Protein AF-A0A4R0R7R1-F1 (afdb_monomer)

Mean predicted aligned error: 15.85 Å

Sequence (163 aa):
MVVEDAVVLGTLFSHLSTREQVGSFLSAYQELREARTKAVLSEDIKNGELVALPHGPARDERNANMAPISRDDEWDEGVLKQELDAFAEVFCYEAADAAEEWWVDWGRFSQNSSRGNGNGNGYGEDAGESQSGGGSGGFFASSQPTFSFGAVTSVTGQQSDED

pLDDT: mean 70.08, std 25.87, range [27.22, 98.38]

Nearest PDB structures (foldseek):
  2yxj-assembly2_B  TM=2.172E-01  e=3.298E+00  Homo sapiens

Foldseek 3Di:
DVVLLCLLLVLLCVPDDDPVCPVVSVVLSCVLVVVLVVLLVVVVVVVVCLVPPDDDDSVVVSCVVVVDPPPPDDPPPVVVCVVVVSVCSNPVDDSNVSNVVCCVVPVVVVVVVVVVVPDDDDDDDDDDDDDDDDDDDDDDDDPDDDDDPPPPPDDPPPPPDDD

Solvent-accessible surface area (backbone atoms only — not comparable to full-atom values): 10607 Å² total; per-residue (Å²): 109,72,69,47,53,53,37,29,52,51,52,46,57,71,70,62,83,56,79,80,51,52,63,58,50,54,52,49,48,48,56,60,48,51,57,52,50,51,55,51,50,53,52,52,50,53,51,49,53,65,75,62,51,61,92,50,70,72,36,52,51,53,45,58,74,65,49,67,85,47,99,81,61,78,76,54,64,69,63,51,49,60,54,48,56,62,48,40,67,71,74,63,65,54,42,52,58,58,31,49,52,49,33,72,77,51,51,59,56,66,60,46,66,72,60,71,78,74,81,77,84,84,78,82,91,83,83,88,82,93,80,85,86,79,89,76,79,81,81,76,82,79,84,73,83,85,79,75,86,67,74,84,72,74,82,79,74,81,78,80,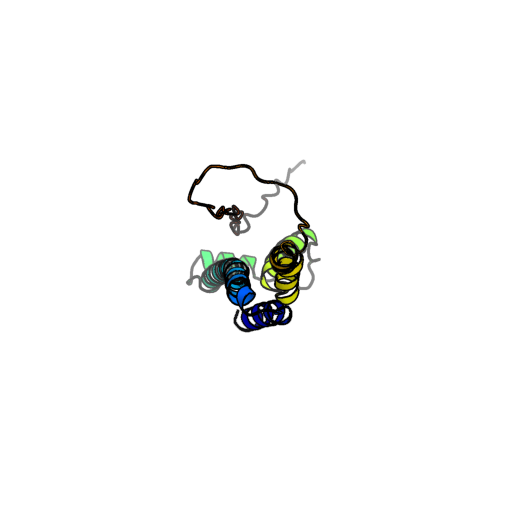86,78,135

Secondary structure (DSSP, 8-state):
-HHHHHHHHHHHHHT--STTHHHHHHHHHHHHHHHHHHHHHHHHHHHHHHHTPPSSHHHHHHHHHHS---TTS---HHHHHHHHHHHHHHHS--HHHHHHHHIIIIITHHHHHHHTTS---------------------------------------------

Organism: NCBI:txid92696

Structure (mmCIF, N/CA/C/O backbone):
data_AF-A0A4R0R7R1-F1
#
_entry.id   AF-A0A4R0R7R1-F1
#
loop_
_atom_site.group_PDB
_atom_site.id
_atom_site.type_symbol
_atom_site.label_atom_id
_atom_site.label_alt_id
_atom_site.label_comp_id
_atom_site.label_asym_id
_atom_site.label_entity_id
_atom_site.label_seq_id
_atom_site.pdbx_PDB_ins_code
_atom_site.Cartn_x
_atom_site.Cartn_y
_atom_site.Cartn_z
_atom_site.occupancy
_atom_site.B_iso_or_equiv
_atom_site.auth_seq_id
_atom_site.auth_comp_id
_atom_site.auth_asym_id
_atom_site.auth_atom_id
_atom_site.pdbx_PDB_model_num
ATOM 1 N N . MET A 1 1 ? 1.234 -7.213 -1.252 1.00 87.25 1 MET A N 1
ATOM 2 C CA . MET A 1 1 ? -0.233 -7.191 -1.045 1.00 87.25 1 MET A CA 1
ATOM 3 C C . MET A 1 1 ? -0.673 -7.897 0.234 1.00 87.25 1 MET A C 1
ATOM 5 O O . MET A 1 1 ? -0.999 -7.189 1.167 1.00 87.25 1 MET A O 1
ATOM 9 N N . VAL A 1 2 ? -0.585 -9.228 0.365 1.00 93.69 2 VAL A N 1
ATOM 10 C CA . VAL A 1 2 ? -1.184 -9.959 1.515 1.00 93.69 2 VAL A CA 1
ATOM 11 C C . VAL A 1 2 ? -0.723 -9.489 2.907 1.00 93.69 2 VAL A C 1
ATOM 13 O O . VAL A 1 2 ? -1.527 -9.434 3.832 1.00 93.69 2 VAL A O 1
ATOM 16 N N . VAL A 1 3 ? 0.558 -9.141 3.079 1.00 96.25 3 VAL A N 1
ATOM 17 C CA . VAL A 1 3 ? 1.063 -8.640 4.374 1.00 96.25 3 VAL A CA 1
ATOM 18 C C . VAL A 1 3 ? 0.437 -7.290 4.725 1.00 96.25 3 VAL A C 1
ATOM 20 O O . VAL A 1 3 ? -0.024 -7.108 5.844 1.00 96.25 3 VAL A O 1
ATOM 23 N N . GLU A 1 4 ? 0.366 -6.372 3.762 1.00 96.81 4 GLU A N 1
ATOM 24 C CA . GLU A 1 4 ? -0.309 -5.084 3.945 1.00 96.81 4 GLU A CA 1
ATOM 25 C C . GLU A 1 4 ? -1.801 -5.286 4.258 1.00 96.81 4 GLU A C 1
ATOM 27 O O . GLU A 1 4 ? -2.327 -4.634 5.151 1.00 96.81 4 GLU A O 1
ATOM 32 N N . ASP A 1 5 ? -2.472 -6.226 3.581 1.00 97.62 5 ASP A N 1
ATOM 33 C CA . ASP A 1 5 ? -3.884 -6.549 3.831 1.00 97.62 5 ASP A CA 1
ATOM 34 C C . ASP A 1 5 ? -4.104 -7.004 5.284 1.00 97.62 5 ASP A C 1
ATOM 36 O O . ASP A 1 5 ? -5.029 -6.548 5.961 1.00 97.62 5 ASP A O 1
ATOM 40 N N . ALA A 1 6 ? -3.221 -7.879 5.779 1.00 98.06 6 ALA A N 1
ATOM 41 C CA . ALA A 1 6 ? -3.251 -8.359 7.155 1.00 98.06 6 ALA A CA 1
ATOM 42 C C . ALA A 1 6 ? -3.004 -7.228 8.164 1.00 98.06 6 ALA A C 1
ATOM 44 O O . ALA A 1 6 ? -3.674 -7.189 9.197 1.00 98.06 6 ALA A O 1
ATOM 45 N N . VAL A 1 7 ? -2.084 -6.306 7.864 1.00 98.38 7 VAL A N 1
ATOM 46 C CA . VAL A 1 7 ? -1.810 -5.135 8.709 1.00 98.38 7 VAL A CA 1
ATOM 47 C C . VAL A 1 7 ? -3.016 -4.201 8.749 1.00 98.38 7 VAL A C 1
ATOM 49 O O . VAL A 1 7 ? -3.469 -3.883 9.842 1.00 98.38 7 VAL A O 1
ATOM 52 N N . VAL A 1 8 ? -3.604 -3.833 7.605 1.00 98.19 8 VAL A N 1
ATOM 53 C CA . VAL A 1 8 ? -4.780 -2.941 7.572 1.00 98.19 8 VAL A CA 1
ATOM 54 C C . VAL A 1 8 ? -5.941 -3.537 8.366 1.00 98.19 8 VAL A C 1
ATOM 56 O O . VAL A 1 8 ? -6.521 -2.861 9.215 1.00 98.19 8 VAL A O 1
ATOM 59 N N . LEU A 1 9 ? -6.266 -4.817 8.152 1.00 98.06 9 LEU A N 1
ATOM 60 C CA . LEU A 1 9 ? -7.318 -5.480 8.927 1.00 98.06 9 LEU A CA 1
ATOM 61 C C . LEU A 1 9 ? -6.965 -5.560 10.413 1.00 98.06 9 LEU A C 1
ATOM 63 O O . LEU A 1 9 ? -7.818 -5.279 11.251 1.00 98.06 9 LEU A O 1
ATOM 67 N N . GLY A 1 10 ? -5.727 -5.924 10.750 1.00 98.25 10 GLY A N 1
ATOM 68 C CA . GLY A 1 10 ? -5.264 -6.004 12.133 1.00 98.25 10 GLY A CA 1
ATOM 69 C C . GLY A 1 10 ? -5.393 -4.669 12.863 1.00 98.25 10 GLY A C 1
ATOM 70 O O . GLY A 1 10 ? -5.958 -4.626 13.956 1.00 98.25 10 GLY A O 1
ATOM 71 N N . THR A 1 11 ? -4.945 -3.582 12.235 1.00 98.31 11 THR A N 1
ATOM 72 C CA . THR A 1 11 ? -5.017 -2.225 12.784 1.00 98.31 11 THR A CA 1
ATOM 73 C C . THR A 1 11 ? -6.463 -1.770 12.951 1.00 98.31 11 THR A C 1
ATOM 75 O O . THR A 1 11 ? -6.848 -1.405 14.060 1.00 98.31 11 THR A O 1
ATOM 78 N N . LEU A 1 12 ? -7.307 -1.884 11.917 1.00 97.38 12 LEU A N 1
ATOM 79 C CA . LEU A 1 12 ? -8.722 -1.501 12.012 1.00 97.38 12 LEU A CA 1
ATOM 80 C C . LEU A 1 12 ? -9.448 -2.286 13.113 1.00 97.38 12 LEU A C 1
ATOM 82 O O . LEU A 1 12 ? -10.110 -1.702 13.970 1.00 97.38 12 LEU A O 1
ATOM 86 N N . PHE A 1 13 ? -9.296 -3.614 13.140 1.00 97.19 13 PHE A N 1
ATOM 87 C CA . PHE A 1 13 ? -9.981 -4.458 14.121 1.00 97.19 13 PHE A CA 1
ATOM 88 C C . PHE A 1 13 ? -9.394 -4.355 15.534 1.00 97.19 1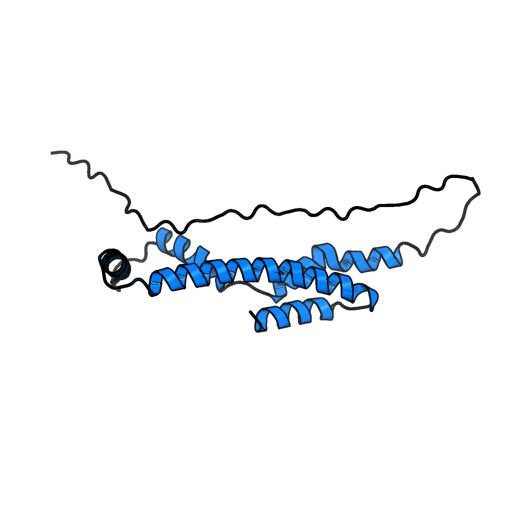3 PHE A C 1
ATOM 90 O O . PHE A 1 13 ? -10.084 -4.725 16.484 1.00 97.19 13 PHE A O 1
ATOM 97 N N . SER A 1 14 ? -8.189 -3.805 15.715 1.00 97.31 14 SER A N 1
ATOM 98 C CA . SER A 1 14 ? -7.663 -3.492 17.052 1.00 97.31 14 SER A CA 1
ATOM 99 C C . SER A 1 14 ? -8.498 -2.426 17.777 1.00 97.31 14 SER A C 1
ATOM 101 O O . SER A 1 14 ? -8.569 -2.424 19.005 1.00 97.31 14 SER A O 1
ATOM 103 N N . HIS A 1 15 ? -9.210 -1.586 17.016 1.00 95.06 15 HIS A N 1
ATOM 104 C CA . HIS A 1 15 ? -10.122 -0.557 17.523 1.00 95.06 15 HIS A CA 1
ATOM 105 C C . HIS A 1 15 ? -11.572 -1.043 17.679 1.00 95.06 15 HIS A C 1
ATOM 107 O O . HIS A 1 15 ? -12.455 -0.280 18.094 1.00 95.06 15 HIS A O 1
ATOM 113 N N . LEU A 1 16 ? -11.850 -2.313 17.356 1.00 94.50 16 LEU A N 1
ATOM 114 C CA . LEU A 1 16 ? -13.194 -2.879 17.416 1.00 94.50 16 LEU A CA 1
ATOM 115 C C . LEU A 1 16 ? -13.695 -2.922 18.863 1.00 94.50 16 LEU A C 1
ATOM 117 O O . LEU A 1 16 ? -13.174 -3.651 19.702 1.00 94.50 16 LEU A O 1
ATOM 121 N N . SER A 1 17 ? -14.752 -2.166 19.140 1.00 92.25 17 SER A N 1
ATOM 122 C CA . SER A 1 17 ? -15.390 -2.114 20.460 1.00 92.25 17 SER A CA 1
ATOM 123 C C . SER A 1 17 ? -16.763 -2.783 20.462 1.00 92.25 17 SER A C 1
ATOM 125 O O . SER A 1 17 ? -17.177 -3.336 21.480 1.00 92.25 17 SER A O 1
ATOM 127 N N . THR A 1 18 ? -17.477 -2.754 19.332 1.00 92.00 18 THR A N 1
ATOM 128 C CA . THR A 1 18 ? -18.793 -3.388 19.182 1.00 92.00 18 THR A CA 1
ATOM 129 C C . THR A 1 18 ? -18.923 -4.091 17.832 1.00 92.00 18 THR A C 1
ATOM 131 O O . THR A 1 18 ? -18.174 -3.824 16.892 1.00 92.00 18 THR A O 1
ATOM 134 N N . ARG A 1 19 ? -19.873 -5.026 17.711 1.00 93.69 19 ARG A N 1
ATOM 135 C CA . ARG A 1 19 ? -20.005 -5.849 16.498 1.00 93.69 19 ARG A CA 1
ATOM 136 C C . ARG A 1 19 ? -20.601 -5.084 15.315 1.00 93.69 19 ARG A C 1
ATOM 138 O O . ARG A 1 19 ? -20.376 -5.462 14.170 1.00 93.69 19 ARG A O 1
ATOM 145 N N . GLU A 1 20 ? -21.307 -3.994 15.577 1.00 90.88 20 GLU A N 1
ATOM 146 C CA . GLU A 1 20 ? -21.917 -3.125 14.568 1.00 90.88 20 GLU A CA 1
ATOM 147 C C . GLU A 1 20 ? -20.852 -2.411 13.718 1.00 90.88 20 GLU A C 1
ATOM 149 O O . GLU A 1 20 ? -21.090 -2.108 12.551 1.00 90.88 20 GLU A O 1
ATOM 154 N N . GLN A 1 21 ? -19.648 -2.210 14.264 1.00 91.50 21 GLN A N 1
ATOM 155 C CA . GLN A 1 21 ? -18.540 -1.536 13.578 1.00 91.50 21 GLN A CA 1
ATOM 156 C C . GLN A 1 21 ? -17.882 -2.392 12.486 1.00 91.50 21 GLN A C 1
ATOM 158 O O . GLN A 1 21 ? -17.235 -1.848 11.593 1.00 91.50 21 GLN A O 1
ATOM 163 N N . VAL A 1 22 ? -18.075 -3.718 12.511 1.00 95.06 22 VAL A N 1
ATOM 164 C CA . VAL A 1 22 ? -17.444 -4.652 11.560 1.00 95.06 22 VAL A CA 1
ATOM 165 C C . VAL A 1 22 ? -17.747 -4.263 10.113 1.00 95.06 22 VAL A C 1
ATOM 167 O O . VAL A 1 22 ? -16.848 -4.279 9.278 1.00 95.06 22 VAL A O 1
ATOM 170 N N . GLY A 1 23 ? -18.988 -3.866 9.816 1.00 95.31 23 GLY A N 1
ATOM 171 C CA . GLY A 1 23 ? -19.365 -3.431 8.470 1.00 95.31 23 GLY A CA 1
ATOM 172 C C . GLY A 1 23 ? -18.573 -2.205 8.014 1.00 95.31 23 GLY A C 1
ATOM 173 O O . GLY A 1 23 ? -18.050 -2.193 6.904 1.00 95.31 23 GLY A O 1
ATOM 174 N N . SER A 1 24 ? -18.416 -1.212 8.895 1.00 93.50 24 SER A N 1
ATOM 175 C CA . SER A 1 24 ? -17.649 0.001 8.595 1.00 93.50 24 SER A CA 1
ATOM 176 C C . SER A 1 24 ? -16.173 -0.301 8.337 1.00 93.50 24 SER A C 1
ATOM 178 O O . SER A 1 24 ? -15.596 0.269 7.417 1.00 93.50 24 SER A O 1
ATOM 180 N N . PHE A 1 25 ? -15.564 -1.197 9.117 1.00 96.31 25 PHE A N 1
ATOM 181 C CA . PHE A 1 25 ? -14.155 -1.566 8.945 1.00 96.31 25 PHE A CA 1
ATOM 182 C C . PHE A 1 25 ? -13.905 -2.373 7.674 1.00 96.31 25 PHE A C 1
ATOM 184 O O . PHE A 1 25 ? -12.874 -2.194 7.035 1.00 96.31 25 PHE A O 1
ATOM 191 N N . LEU A 1 26 ? -14.845 -3.227 7.262 1.00 97.31 26 LEU A N 1
ATOM 192 C CA . LEU A 1 26 ? -14.724 -3.933 5.984 1.00 97.31 26 LEU A CA 1
ATOM 193 C C . LEU A 1 26 ? -14.841 -2.976 4.790 1.00 97.31 26 LEU A C 1
ATOM 195 O O . LEU A 1 26 ? -14.109 -3.139 3.816 1.00 97.31 26 LEU A O 1
ATOM 199 N N . SER A 1 27 ? -15.701 -1.957 4.877 1.00 96.19 27 SER A N 1
ATOM 200 C CA . SER A 1 27 ? -15.766 -0.899 3.861 1.00 96.19 27 SER A CA 1
ATOM 201 C C . SER A 1 27 ? -14.475 -0.079 3.806 1.00 96.19 27 SER A C 1
ATOM 203 O O . SER A 1 27 ? -13.948 0.138 2.720 1.00 96.19 27 SER A O 1
ATOM 205 N N . ALA A 1 28 ? -13.929 0.305 4.965 1.00 95.75 28 ALA A N 1
ATOM 206 C CA . ALA A 1 28 ? -12.649 1.010 5.066 1.00 95.75 28 ALA A CA 1
ATOM 207 C C . ALA A 1 28 ? -11.495 0.205 4.458 1.00 95.75 28 ALA A C 1
ATOM 209 O O . ALA A 1 28 ? -10.701 0.722 3.677 1.00 95.75 28 ALA A O 1
ATOM 210 N N . TYR A 1 29 ? -11.433 -1.092 4.775 1.00 97.56 29 TYR A N 1
ATOM 211 C CA . TYR A 1 29 ? -10.468 -2.005 4.177 1.00 97.56 29 TYR A CA 1
ATOM 212 C C . TYR A 1 29 ? -10.585 -2.011 2.651 1.00 97.56 29 TYR A C 1
ATOM 214 O O . TYR A 1 29 ? -9.575 -1.867 1.967 1.00 97.56 29 TYR A O 1
ATOM 222 N N . GLN A 1 30 ? -11.800 -2.144 2.112 1.00 97.44 30 GLN A N 1
ATOM 223 C CA . GLN A 1 30 ? -12.001 -2.140 0.665 1.00 97.44 30 GLN A CA 1
ATOM 224 C C . GLN A 1 30 ? -11.505 -0.833 0.038 1.00 97.44 30 GLN A C 1
ATOM 226 O O . GLN A 1 30 ? -10.776 -0.884 -0.947 1.00 97.44 30 GLN A O 1
ATOM 231 N N . GLU A 1 31 ? -11.844 0.316 0.620 1.00 95.19 31 GLU A N 1
ATOM 232 C CA . GLU A 1 31 ? -11.422 1.633 0.132 1.00 95.19 31 GLU A CA 1
ATOM 233 C C . GLU A 1 31 ? -9.891 1.771 0.092 1.00 95.19 31 GLU A C 1
ATOM 235 O O . GLU A 1 31 ? -9.316 2.042 -0.967 1.00 95.19 31 GLU A O 1
ATOM 240 N N . LEU A 1 32 ? -9.225 1.501 1.219 1.00 95.69 32 LEU A N 1
ATOM 241 C CA . LEU A 1 32 ? -7.770 1.617 1.349 1.00 95.69 32 LEU A CA 1
ATOM 242 C C . LEU A 1 32 ? -7.038 0.636 0.424 1.00 95.69 32 LEU A C 1
ATOM 244 O O . LEU A 1 32 ? -6.061 0.988 -0.244 1.00 95.69 32 LEU A O 1
ATOM 248 N N . ARG A 1 33 ? -7.496 -0.619 0.378 1.00 95.38 33 ARG A N 1
ATOM 249 C CA . ARG A 1 33 ? -6.787 -1.689 -0.332 1.00 95.38 33 ARG A CA 1
ATOM 250 C C . ARG A 1 33 ? -7.071 -1.708 -1.820 1.00 95.38 33 ARG A C 1
ATOM 252 O O . ARG A 1 33 ? -6.162 -2.028 -2.585 1.00 95.38 33 ARG A O 1
ATOM 259 N N . GLU A 1 34 ? -8.274 -1.351 -2.262 1.00 95.31 34 GLU A N 1
ATOM 260 C CA . GLU A 1 34 ? -8.588 -1.286 -3.690 1.00 95.31 34 GLU A CA 1
ATOM 261 C C . GLU A 1 34 ? -7.745 -0.217 -4.388 1.00 95.31 34 GLU A C 1
ATOM 263 O O . GLU A 1 34 ? -7.124 -0.508 -5.414 1.00 95.31 34 GLU A O 1
ATOM 268 N N . ALA A 1 35 ? -7.670 0.987 -3.811 1.00 91.31 35 ALA A N 1
ATOM 269 C CA . ALA A 1 35 ? -6.858 2.073 -4.351 1.00 91.31 35 ALA A CA 1
ATOM 270 C C . ALA A 1 35 ? -5.377 1.668 -4.435 1.00 91.31 35 ALA A C 1
ATOM 272 O O . ALA A 1 35 ? -4.769 1.725 -5.507 1.00 91.31 35 ALA A O 1
ATOM 273 N N . ARG A 1 36 ? -4.827 1.149 -3.330 1.00 93.56 36 ARG A N 1
ATOM 274 C CA . ARG A 1 36 ? -3.430 0.712 -3.248 1.00 93.56 36 ARG A CA 1
ATOM 275 C C . ARG A 1 36 ? -3.104 -0.431 -4.213 1.00 93.56 36 ARG A C 1
ATOM 277 O O . ARG A 1 36 ? -2.088 -0.383 -4.900 1.00 93.56 36 ARG A O 1
ATOM 284 N N . THR A 1 37 ? -3.967 -1.441 -4.315 1.00 94.38 37 THR A N 1
ATOM 285 C CA . THR A 1 37 ? -3.745 -2.585 -5.218 1.00 94.38 37 THR A CA 1
ATOM 286 C C . THR A 1 37 ? -3.748 -2.160 -6.680 1.00 94.38 37 THR A C 1
ATOM 288 O O . THR A 1 37 ? -2.928 -2.647 -7.455 1.00 94.38 37 THR A O 1
ATOM 291 N N . LYS A 1 38 ? -4.643 -1.242 -7.067 1.00 92.75 38 LYS A N 1
ATOM 292 C CA . LYS A 1 38 ? -4.686 -0.714 -8.437 1.00 92.75 38 LYS A CA 1
ATOM 293 C C . LYS A 1 38 ? -3.409 0.042 -8.796 1.00 92.75 38 LYS A C 1
ATOM 295 O O . LYS A 1 38 ? -2.899 -0.163 -9.895 1.00 92.75 38 LYS A O 1
ATOM 300 N N . ALA A 1 39 ? -2.894 0.864 -7.879 1.00 89.50 39 ALA A N 1
ATOM 301 C CA . ALA A 1 39 ? -1.644 1.591 -8.082 1.00 89.50 39 ALA A CA 1
ATOM 302 C C . ALA A 1 39 ? -0.464 0.626 -8.297 1.00 89.50 39 ALA A C 1
ATOM 304 O O . ALA A 1 39 ? 0.200 0.698 -9.327 1.00 89.50 39 ALA A O 1
ATOM 305 N N . VAL A 1 40 ? -0.276 -0.353 -7.400 1.00 91.62 40 VAL A N 1
ATOM 306 C CA . VAL A 1 40 ? 0.806 -1.354 -7.527 1.00 91.62 40 VAL A CA 1
ATOM 307 C C . VAL A 1 40 ? 0.685 -2.153 -8.819 1.00 91.62 40 VAL A C 1
ATOM 309 O O . VAL A 1 40 ? 1.667 -2.315 -9.531 1.00 91.62 40 VAL A O 1
ATOM 312 N N . LEU A 1 41 ? -0.519 -2.629 -9.149 1.00 92.44 41 LEU A N 1
ATOM 313 C CA . LEU A 1 41 ? -0.733 -3.440 -10.346 1.00 92.44 41 LEU A CA 1
ATOM 314 C C . LEU A 1 41 ? -0.398 -2.672 -11.631 1.00 92.44 41 LEU A C 1
ATOM 316 O O . LEU A 1 41 ? 0.182 -3.245 -12.550 1.00 92.44 41 LEU A O 1
ATOM 320 N N . SER A 1 42 ? -0.773 -1.392 -11.702 1.00 90.94 42 SER A N 1
ATOM 321 C CA . SER A 1 42 ? -0.428 -0.524 -12.832 1.00 90.94 42 SER A CA 1
ATOM 322 C C . SER A 1 42 ? 1.086 -0.458 -13.029 1.00 90.94 42 SER A C 1
ATOM 324 O O . SER A 1 42 ? 1.568 -0.672 -14.142 1.00 90.94 42 SER A O 1
ATOM 326 N N . GLU A 1 43 ? 1.835 -0.206 -11.957 1.00 87.56 43 GLU A N 1
ATOM 327 C CA . GLU A 1 43 ? 3.292 -0.080 -12.035 1.00 87.56 43 GLU A CA 1
ATOM 328 C C . GLU A 1 43 ? 3.983 -1.421 -12.309 1.00 87.56 43 GLU A C 1
ATOM 330 O O . GLU A 1 43 ? 4.893 -1.481 -13.137 1.00 87.56 43 GLU A O 1
ATOM 335 N N . ASP A 1 44 ? 3.498 -2.518 -11.723 1.00 91.00 44 ASP A N 1
ATOM 336 C CA . ASP A 1 44 ? 4.007 -3.867 -11.994 1.00 91.00 44 ASP A CA 1
ATOM 337 C C . ASP A 1 44 ? 3.851 -4.249 -13.473 1.00 91.00 44 ASP A C 1
ATOM 339 O O . ASP A 1 44 ? 4.773 -4.813 -14.068 1.00 91.00 44 ASP A O 1
ATOM 343 N N . ILE A 1 45 ? 2.709 -3.921 -14.092 1.00 93.56 45 ILE A N 1
ATOM 344 C CA . ILE A 1 45 ? 2.472 -4.179 -15.520 1.00 93.56 45 ILE A CA 1
ATOM 345 C C . ILE A 1 45 ? 3.432 -3.352 -16.376 1.00 93.56 45 ILE A C 1
ATOM 347 O O . ILE A 1 45 ? 4.123 -3.923 -17.220 1.00 93.56 45 ILE A O 1
ATOM 351 N N . LYS A 1 46 ? 3.520 -2.036 -16.142 1.00 88.81 46 LYS A N 1
ATOM 352 C CA . LYS A 1 46 ? 4.414 -1.143 -16.902 1.00 88.81 46 LYS A CA 1
ATOM 353 C C . LYS A 1 46 ? 5.870 -1.594 -16.805 1.00 88.81 46 LYS A C 1
ATOM 355 O O . LYS A 1 46 ? 6.568 -1.679 -17.815 1.00 88.81 46 LYS A O 1
ATOM 360 N N . ASN A 1 47 ? 6.324 -1.923 -15.596 1.00 88.50 47 ASN A N 1
ATOM 361 C CA . ASN A 1 47 ? 7.676 -2.415 -15.374 1.00 88.50 47 ASN A CA 1
ATOM 362 C C . ASN A 1 47 ? 7.893 -3.770 -16.065 1.00 88.50 47 ASN A C 1
ATOM 364 O O . ASN A 1 47 ? 8.911 -3.972 -16.724 1.00 88.50 47 ASN A O 1
ATOM 368 N N . GLY A 1 48 ? 6.912 -4.674 -15.985 1.00 92.75 48 GLY A N 1
ATOM 369 C CA . GLY A 1 48 ? 6.912 -5.954 -16.692 1.00 92.75 48 GLY A CA 1
ATOM 370 C C . GLY A 1 48 ? 7.076 -5.796 -18.206 1.00 92.75 48 GLY A C 1
ATOM 371 O O . GLY A 1 48 ? 7.926 -6.455 -18.808 1.00 92.75 48 GLY A O 1
ATOM 372 N N . GLU A 1 49 ? 6.317 -4.889 -18.819 1.00 93.12 49 GLU A N 1
ATOM 373 C CA . GLU A 1 49 ? 6.410 -4.567 -20.247 1.00 93.12 49 GLU A CA 1
ATOM 374 C C . GLU A 1 49 ? 7.787 -4.001 -20.615 1.00 93.12 49 GLU A C 1
ATOM 376 O O . GLU A 1 49 ? 8.402 -4.453 -21.588 1.00 93.12 49 GLU A O 1
ATOM 381 N N . LEU A 1 50 ? 8.309 -3.077 -19.801 1.00 88.69 50 LEU A N 1
ATOM 382 C CA . LEU A 1 50 ? 9.625 -2.468 -19.990 1.00 88.69 50 LEU A CA 1
ATOM 383 C C . LEU A 1 50 ? 10.743 -3.517 -19.961 1.00 88.69 50 LEU A C 1
ATOM 385 O O . LEU A 1 50 ? 11.605 -3.543 -20.847 1.00 88.69 50 LEU A O 1
ATOM 389 N N . VAL A 1 51 ? 10.736 -4.413 -18.968 1.00 89.56 51 VAL A N 1
ATOM 390 C CA . VAL A 1 51 ? 11.795 -5.422 -18.836 1.00 89.56 51 VAL A CA 1
ATOM 391 C C . VAL A 1 51 ? 11.688 -6.503 -19.913 1.00 89.56 51 VAL A C 1
ATOM 393 O O . VAL A 1 51 ? 12.721 -6.961 -20.419 1.00 89.56 51 VAL A O 1
ATOM 396 N N . ALA A 1 52 ? 10.468 -6.852 -20.328 1.00 93.56 52 ALA A N 1
ATOM 397 C CA . ALA A 1 52 ? 10.178 -7.957 -21.237 1.00 93.56 52 ALA A CA 1
ATOM 398 C C . ALA A 1 52 ? 10.168 -7.595 -22.735 1.00 93.56 52 ALA A C 1
ATOM 400 O O . ALA A 1 52 ? 9.851 -8.470 -23.545 1.00 93.56 52 ALA A O 1
ATOM 401 N N . LEU A 1 53 ? 10.549 -6.370 -23.141 1.00 94.12 53 LEU A N 1
ATOM 402 C CA . LEU A 1 53 ? 10.584 -5.998 -24.569 1.00 94.12 53 LEU A CA 1
ATOM 403 C C . LEU A 1 53 ? 11.347 -7.042 -25.409 1.00 94.12 53 LEU A C 1
ATOM 405 O O . LEU A 1 53 ? 12.430 -7.471 -24.992 1.00 94.12 53 LEU A O 1
ATOM 409 N N . PRO A 1 54 ? 10.845 -7.447 -26.589 1.00 95.25 54 PRO A N 1
ATOM 410 C CA . PRO A 1 54 ? 11.532 -8.395 -27.465 1.00 95.25 54 PRO A CA 1
ATOM 411 C C . PRO A 1 54 ? 12.838 -7.809 -28.019 1.00 95.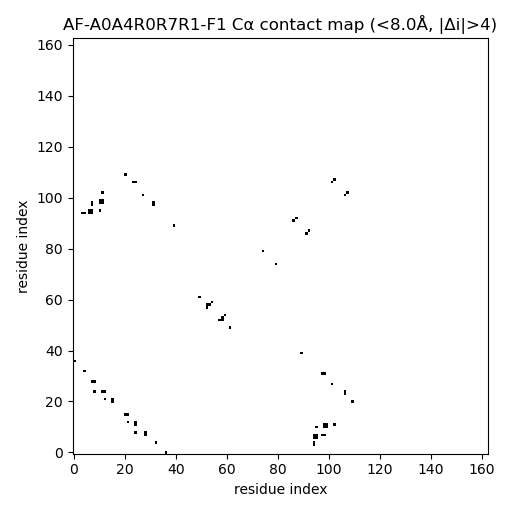25 54 PRO A C 1
ATOM 413 O O . PRO A 1 54 ? 13.107 -6.617 -27.894 1.00 95.25 54 PRO A O 1
ATOM 416 N N . HIS A 1 55 ? 13.673 -8.648 -28.635 1.00 94.62 55 HIS A N 1
ATOM 417 C CA . HIS A 1 55 ? 14.866 -8.165 -29.333 1.00 94.62 55 HIS A CA 1
ATOM 418 C C . HIS A 1 55 ? 14.491 -7.178 -30.447 1.00 94.62 55 HIS A C 1
ATOM 420 O O . HIS A 1 55 ? 13.585 -7.451 -31.234 1.00 94.62 55 HIS A O 1
ATOM 426 N N . GLY A 1 56 ? 15.201 -6.051 -30.514 1.00 95.44 56 GLY A N 1
ATOM 427 C CA . GLY A 1 56 ? 14.979 -5.005 -31.505 1.00 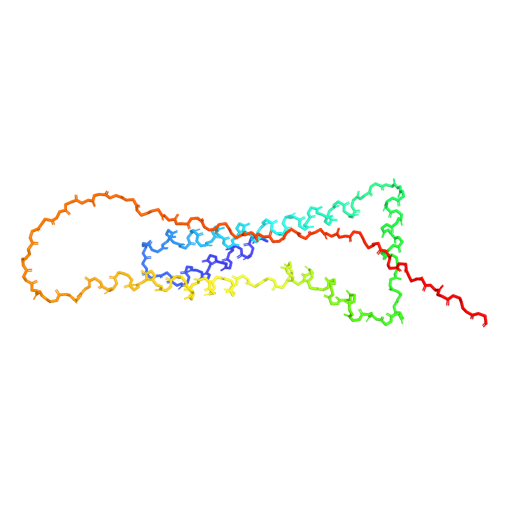95.44 56 GLY A CA 1
ATOM 428 C C . GLY A 1 56 ? 15.297 -3.606 -30.970 1.00 95.44 56 GLY A C 1
ATOM 429 O O . GLY A 1 56 ? 15.663 -3.469 -29.800 1.00 95.44 56 GLY A O 1
ATOM 430 N N . PRO A 1 57 ? 15.082 -2.566 -31.798 1.00 95.38 57 PRO A N 1
ATOM 431 C CA . PRO A 1 57 ? 15.523 -1.202 -31.504 1.00 95.38 57 PRO A CA 1
ATOM 432 C C . PRO A 1 57 ? 15.048 -0.664 -30.149 1.00 95.38 57 PRO A C 1
ATOM 434 O O . PRO A 1 57 ? 15.836 -0.077 -29.423 1.00 95.38 57 PRO A O 1
ATOM 437 N N . ALA A 1 58 ? 13.799 -0.938 -29.757 1.00 90.88 58 ALA A N 1
ATOM 438 C CA . ALA A 1 58 ? 13.250 -0.482 -28.475 1.00 90.88 58 ALA A CA 1
ATOM 439 C C . ALA A 1 58 ? 13.930 -1.134 -27.254 1.00 90.88 58 ALA A C 1
ATOM 441 O O . ALA A 1 58 ? 14.114 -0.495 -26.219 1.00 90.88 58 ALA A O 1
ATOM 442 N N . ARG A 1 59 ? 14.323 -2.414 -27.351 1.00 92.56 59 ARG A N 1
ATOM 443 C CA . ARG A 1 59 ? 15.113 -3.062 -26.294 1.00 92.56 59 ARG A CA 1
ATOM 444 C C . ARG A 1 59 ? 16.517 -2.472 -26.255 1.00 92.56 59 ARG A C 1
ATOM 446 O O . ARG A 1 59 ? 17.025 -2.267 -25.158 1.00 92.56 59 ARG A O 1
ATOM 453 N N . ASP A 1 60 ? 17.121 -2.235 -27.413 1.00 92.56 60 ASP A N 1
ATOM 454 C CA . ASP A 1 60 ? 18.485 -1.715 -27.512 1.00 92.56 60 ASP A CA 1
ATOM 455 C C . ASP A 1 60 ? 18.574 -0.290 -26.953 1.00 92.56 60 ASP A C 1
ATOM 457 O O . ASP A 1 60 ? 19.486 0.004 -26.188 1.00 92.56 60 ASP A O 1
ATOM 461 N N . GLU A 1 61 ? 17.578 0.551 -27.235 1.00 89.44 61 GLU A N 1
ATOM 462 C CA . GLU A 1 61 ? 17.431 1.894 -26.666 1.00 89.44 61 GLU A CA 1
ATOM 463 C C . GLU A 1 61 ? 17.248 1.853 -25.144 1.00 89.44 61 GLU A C 1
ATOM 465 O O . GLU A 1 61 ? 18.002 2.490 -24.411 1.00 89.44 61 GLU A O 1
ATOM 470 N N . ARG A 1 62 ? 16.319 1.031 -24.635 1.00 88.62 62 ARG A N 1
ATOM 471 C CA . ARG A 1 62 ? 16.155 0.828 -23.185 1.00 88.62 62 ARG A CA 1
ATOM 472 C C . ARG A 1 62 ? 17.443 0.326 -22.530 1.00 88.62 62 ARG A C 1
ATOM 474 O O . ARG A 1 62 ? 17.792 0.789 -21.451 1.00 88.62 62 ARG A O 1
ATOM 481 N N . ASN A 1 63 ? 18.160 -0.599 -23.168 1.00 87.19 63 ASN A N 1
ATOM 482 C CA . ASN A 1 63 ? 19.436 -1.099 -22.663 1.00 87.19 63 ASN A CA 1
ATOM 483 C C . ASN A 1 63 ? 20.524 -0.026 -22.692 1.00 87.19 63 ASN A C 1
ATOM 485 O O . ASN A 1 63 ? 21.320 0.003 -21.770 1.00 87.19 63 ASN A O 1
ATOM 489 N N . ALA A 1 64 ? 20.573 0.836 -23.709 1.00 85.31 64 ALA A N 1
ATOM 490 C CA . ALA A 1 64 ? 21.519 1.947 -23.772 1.00 85.31 64 ALA A CA 1
ATOM 491 C C . ALA A 1 64 ? 21.241 2.981 -22.672 1.00 85.31 64 ALA A C 1
ATOM 493 O O . ALA A 1 64 ? 22.179 3.451 -22.041 1.00 85.31 64 ALA A O 1
ATOM 494 N N . ASN A 1 65 ? 19.962 3.248 -22.390 1.00 76.81 65 ASN A N 1
ATOM 495 C CA . ASN A 1 65 ? 19.534 4.148 -21.317 1.00 76.81 65 ASN A CA 1
ATOM 496 C C . ASN A 1 65 ? 19.755 3.556 -19.910 1.00 76.81 65 ASN A C 1
ATOM 498 O O . ASN A 1 65 ? 19.878 4.306 -18.950 1.00 76.81 65 ASN A O 1
ATOM 502 N N . MET A 1 66 ? 19.795 2.223 -19.774 1.00 74.94 66 MET A N 1
ATOM 503 C CA . MET A 1 66 ? 20.066 1.519 -18.507 1.00 74.94 66 MET A CA 1
ATOM 504 C C . MET A 1 66 ? 21.525 1.048 -18.358 1.00 74.94 66 MET A C 1
ATO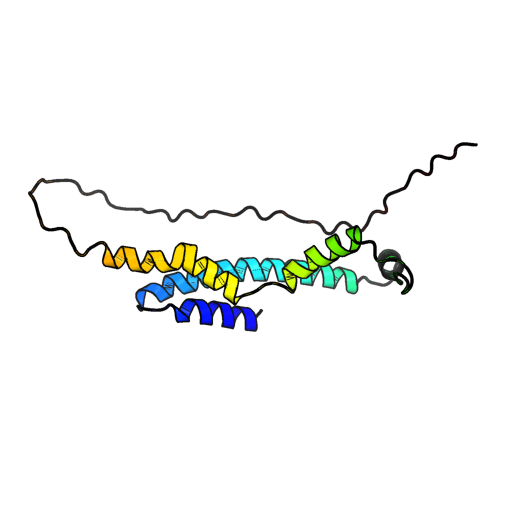M 506 O O . MET A 1 66 ? 21.938 0.647 -17.268 1.00 74.94 66 MET A O 1
ATOM 510 N N . ALA A 1 67 ? 22.304 1.046 -19.442 1.00 65.94 67 ALA A N 1
ATOM 511 C CA . ALA A 1 67 ? 23.735 0.781 -19.431 1.00 65.94 67 ALA A CA 1
ATOM 512 C C . ALA A 1 67 ? 24.427 1.975 -18.763 1.00 65.94 67 ALA A C 1
ATOM 514 O O . ALA A 1 67 ? 24.052 3.121 -18.968 1.00 65.94 67 ALA A O 1
ATOM 515 N N . PRO A 1 68 ? 25.396 1.689 -17.899 1.00 55.62 68 PRO A N 1
ATOM 516 C CA . PRO A 1 68 ? 25.552 2.294 -16.588 1.00 55.62 68 PRO A CA 1
ATOM 517 C C . PRO A 1 68 ? 25.602 3.826 -16.608 1.00 55.62 68 PRO A C 1
ATOM 519 O O . PRO A 1 68 ? 26.484 4.411 -17.234 1.00 55.62 68 PRO A O 1
ATOM 522 N N . ILE A 1 69 ? 24.764 4.433 -15.758 1.00 54.78 69 ILE A N 1
ATOM 523 C CA . ILE A 1 69 ? 25.222 5.514 -14.875 1.00 54.78 69 ILE A CA 1
ATOM 524 C C . ILE A 1 69 ? 26.517 4.977 -14.260 1.00 54.78 69 ILE A C 1
ATOM 526 O O . ILE A 1 69 ? 26.497 4.038 -13.453 1.00 54.78 69 ILE A O 1
ATOM 530 N N . SER A 1 70 ? 27.656 5.413 -14.793 1.00 48.12 70 SER A N 1
ATOM 531 C CA . SER A 1 70 ? 28.942 4.849 -14.416 1.00 48.12 70 SER A CA 1
ATOM 532 C C . SER A 1 70 ? 29.159 5.149 -12.941 1.00 48.12 70 SER A C 1
ATOM 534 O O . SER A 1 70 ? 28.740 6.182 -12.435 1.00 48.12 70 SER A O 1
ATOM 536 N N . ARG A 1 71 ? 29.796 4.220 -12.226 1.00 51.94 71 ARG A N 1
ATOM 537 C CA . ARG A 1 71 ? 30.070 4.295 -10.778 1.00 51.94 71 ARG A CA 1
ATOM 538 C C . ARG A 1 71 ? 30.822 5.562 -10.320 1.00 51.94 71 ARG A C 1
ATOM 540 O O . ARG A 1 71 ? 31.010 5.718 -9.118 1.00 51.94 71 ARG A O 1
ATOM 547 N N . ASP A 1 72 ? 31.224 6.412 -11.259 1.00 53.34 72 ASP A N 1
ATOM 548 C CA . ASP A 1 72 ? 32.004 7.629 -11.071 1.00 53.34 72 ASP A CA 1
ATOM 549 C C . ASP A 1 72 ? 31.206 8.916 -11.367 1.00 53.34 72 ASP A C 1
ATOM 551 O O . ASP A 1 72 ? 31.680 10.000 -11.031 1.00 53.34 72 ASP A O 1
ATOM 555 N N . ASP A 1 73 ? 30.006 8.820 -11.952 1.00 52.66 73 ASP A N 1
ATOM 556 C CA . ASP A 1 73 ? 29.205 9.991 -12.302 1.00 52.66 73 ASP A CA 1
ATOM 557 C C . ASP A 1 73 ? 28.343 10.384 -11.105 1.00 52.66 73 ASP A C 1
ATOM 559 O O . ASP A 1 73 ? 27.472 9.636 -10.663 1.00 52.66 73 ASP A O 1
ATOM 563 N N . GLU A 1 74 ? 28.657 11.552 -10.554 1.00 54.22 74 GLU A N 1
ATOM 564 C CA . GLU A 1 74 ? 27.917 12.292 -9.538 1.00 54.22 74 GLU A CA 1
ATOM 565 C C . GLU A 1 74 ? 26.410 12.151 -9.795 1.00 54.22 74 GLU A C 1
ATOM 567 O O . GLU A 1 74 ? 25.891 12.637 -10.799 1.00 54.22 74 GLU A O 1
ATOM 572 N N . TRP A 1 75 ? 25.723 11.386 -8.939 1.00 59.03 75 TRP A N 1
ATOM 573 C CA . TRP A 1 75 ? 24.289 11.147 -9.070 1.00 59.03 75 TRP A CA 1
ATOM 574 C C . TRP A 1 75 ? 23.604 12.509 -9.022 1.00 59.03 75 TRP A C 1
ATOM 576 O O . TRP A 1 75 ? 23.571 13.129 -7.959 1.00 59.03 75 TRP A O 1
ATOM 586 N N . ASP A 1 76 ? 23.105 12.985 -10.165 1.00 62.66 76 ASP A N 1
ATOM 587 C CA . ASP A 1 76 ? 22.356 14.235 -10.228 1.00 62.66 76 ASP A CA 1
ATOM 588 C C . ASP A 1 76 ? 21.171 14.113 -9.267 1.00 62.66 76 ASP A C 1
ATOM 590 O O . ASP A 1 76 ? 20.248 13.319 -9.470 1.00 62.66 76 ASP A O 1
ATOM 594 N N . GLU A 1 77 ? 21.240 14.877 -8.178 1.00 59.78 77 GLU A N 1
ATOM 595 C CA . GLU A 1 77 ? 20.290 14.838 -7.073 1.00 59.78 77 GLU A CA 1
ATOM 596 C C . GLU A 1 77 ? 18.856 15.104 -7.561 1.00 59.78 77 GLU A C 1
ATOM 598 O O . GLU A 1 77 ? 17.904 14.568 -6.992 1.00 59.78 77 GLU A O 1
ATOM 603 N N . GLY A 1 78 ? 18.689 15.861 -8.654 1.00 63.12 78 GLY A N 1
ATOM 604 C CA . GLY A 1 78 ? 17.391 16.117 -9.277 1.00 63.12 78 GLY A CA 1
ATOM 605 C C . GLY A 1 78 ? 16.801 14.891 -9.976 1.00 63.12 78 GLY A C 1
ATOM 606 O O . GLY A 1 78 ? 15.629 14.570 -9.766 1.00 63.12 78 GLY A O 1
ATOM 607 N N . VAL A 1 79 ? 17.614 14.178 -10.760 1.00 62.97 79 VAL A N 1
ATOM 608 C CA . VAL A 1 79 ? 17.204 12.946 -11.459 1.00 62.97 79 VAL A CA 1
ATOM 609 C C . VAL A 1 79 ? 16.944 11.830 -10.448 1.00 62.97 79 VAL A C 1
ATOM 611 O O . VAL A 1 79 ? 15.908 11.168 -10.503 1.00 62.97 79 VAL A O 1
ATOM 614 N N . LEU A 1 80 ? 17.825 11.694 -9.452 1.00 64.38 80 LEU A N 1
ATOM 615 C CA . LEU A 1 80 ? 17.677 10.721 -8.377 1.00 64.38 80 LEU A CA 1
ATOM 616 C C . LEU A 1 80 ? 16.399 10.950 -7.570 1.00 64.38 80 LEU A C 1
ATOM 618 O O . LEU A 1 80 ? 15.686 9.998 -7.268 1.00 64.38 80 LEU A O 1
ATOM 622 N N . LYS A 1 81 ? 16.092 12.201 -7.218 1.00 66.81 81 LYS A N 1
ATOM 623 C CA . LYS A 1 81 ? 14.879 12.532 -6.466 1.00 66.81 81 LYS A CA 1
ATOM 624 C C . LYS A 1 81 ? 13.623 12.142 -7.241 1.00 66.81 81 LYS A C 1
ATOM 626 O O . LYS A 1 81 ? 12.723 11.549 -6.661 1.00 66.81 81 LYS A O 1
ATOM 631 N N . GLN A 1 82 ? 13.575 12.438 -8.538 1.00 67.12 82 GLN A N 1
ATOM 632 C CA . GLN A 1 82 ? 12.408 12.132 -9.361 1.00 67.12 82 GLN A CA 1
ATOM 633 C C . GLN A 1 82 ? 12.187 10.620 -9.515 1.00 67.12 82 GLN A C 1
ATOM 635 O O . GLN A 1 82 ? 11.049 10.156 -9.440 1.00 67.12 82 GLN A O 1
ATOM 640 N N . GLU A 1 83 ? 13.261 9.848 -9.690 1.00 68.00 83 GLU A N 1
ATOM 641 C CA . GLU A 1 83 ? 13.175 8.387 -9.741 1.00 68.00 83 GLU A CA 1
ATOM 642 C C . GLU A 1 83 ? 12.822 7.789 -8.372 1.00 68.00 83 GLU A C 1
ATOM 644 O O . GLU A 1 83 ? 11.933 6.941 -8.276 1.00 68.00 83 GLU A O 1
ATOM 649 N N . LEU A 1 84 ? 13.459 8.254 -7.292 1.00 70.75 84 LEU A N 1
ATOM 650 C CA . LEU A 1 84 ? 13.191 7.773 -5.936 1.00 70.75 84 LEU A CA 1
ATOM 651 C C . LEU A 1 84 ? 11.780 8.107 -5.452 1.00 70.75 84 LEU A C 1
ATOM 653 O O . LEU A 1 84 ? 11.197 7.264 -4.780 1.00 70.75 84 LEU A O 1
ATOM 657 N N . ASP A 1 85 ? 11.218 9.270 -5.791 1.00 73.44 85 ASP A N 1
ATOM 658 C CA . ASP A 1 85 ? 9.847 9.634 -5.403 1.00 73.44 85 ASP A CA 1
ATOM 659 C C . ASP A 1 85 ? 8.830 8.636 -5.992 1.00 73.44 85 ASP A C 1
ATOM 661 O O . ASP A 1 85 ? 7.922 8.185 -5.289 1.00 73.44 85 ASP A O 1
ATOM 665 N N . ALA A 1 86 ? 9.029 8.199 -7.242 1.00 69.25 86 ALA A N 1
ATOM 666 C CA . ALA A 1 86 ? 8.188 7.177 -7.871 1.00 69.25 86 ALA A CA 1
ATOM 667 C C . ALA A 1 86 ? 8.339 5.798 -7.199 1.00 69.25 86 ALA A C 1
ATOM 669 O O . ALA A 1 86 ? 7.357 5.085 -6.987 1.00 69.25 86 ALA A O 1
ATOM 670 N N . PHE A 1 87 ? 9.560 5.415 -6.812 1.00 71.8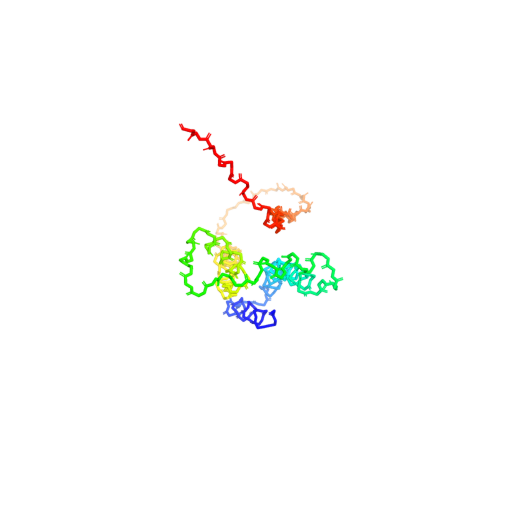8 87 PHE A N 1
ATOM 671 C CA . PHE A 1 87 ? 9.786 4.169 -6.072 1.00 71.88 87 PHE A CA 1
ATOM 672 C C . PHE A 1 87 ? 9.254 4.231 -4.636 1.00 71.88 87 PHE A C 1
ATOM 674 O O . PHE A 1 87 ? 8.754 3.226 -4.123 1.00 71.88 87 PHE A O 1
ATOM 681 N N . ALA A 1 88 ? 9.332 5.392 -3.988 1.00 79.00 88 ALA A N 1
ATOM 682 C CA . ALA A 1 88 ? 8.872 5.594 -2.622 1.00 79.00 88 ALA A CA 1
ATOM 683 C C . ALA A 1 88 ? 7.362 5.361 -2.502 1.00 79.00 88 ALA A C 1
ATOM 685 O O . ALA A 1 88 ? 6.921 4.731 -1.543 1.00 79.00 88 ALA A O 1
ATOM 686 N N . GLU A 1 89 ? 6.569 5.756 -3.497 1.00 77.56 89 GLU A N 1
ATOM 687 C CA . GLU A 1 89 ? 5.126 5.484 -3.509 1.00 77.56 89 GLU A CA 1
ATOM 688 C C . GLU A 1 89 ? 4.808 3.975 -3.438 1.00 77.56 89 GLU A C 1
ATOM 690 O O . GLU A 1 89 ? 3.862 3.546 -2.770 1.00 77.56 89 GLU A O 1
ATOM 695 N N . VAL A 1 90 ? 5.619 3.135 -4.089 1.00 82.12 90 VAL A N 1
ATOM 696 C CA . VAL A 1 90 ? 5.417 1.680 -4.088 1.00 82.12 90 VAL A CA 1
ATOM 697 C C . VAL A 1 90 ? 6.028 1.019 -2.856 1.00 82.12 90 VAL A C 1
ATOM 699 O O . VAL A 1 90 ? 5.377 0.162 -2.252 1.00 82.12 90 VAL A O 1
ATOM 702 N N . PHE A 1 91 ? 7.253 1.391 -2.486 1.00 84.00 91 PHE A N 1
ATOM 703 C CA . PHE A 1 91 ? 8.055 0.671 -1.492 1.00 84.00 91 PHE A CA 1
ATOM 704 C C . PHE A 1 91 ? 8.031 1.278 -0.087 1.00 84.00 91 PHE A C 1
ATOM 706 O O . PHE A 1 91 ? 8.304 0.562 0.875 1.00 84.00 91 PHE A O 1
ATOM 713 N N . CYS A 1 92 ? 7.688 2.557 0.056 1.00 89.31 92 CYS A N 1
ATOM 714 C CA . CYS A 1 92 ? 7.588 3.243 1.348 1.00 89.31 92 CYS A CA 1
ATOM 715 C C . CYS A 1 92 ? 6.137 3.384 1.837 1.00 89.31 92 CYS A C 1
ATOM 717 O O . CYS A 1 92 ? 5.880 4.138 2.771 1.00 89.31 92 CYS A O 1
ATOM 719 N N . TYR A 1 93 ? 5.192 2.654 1.236 1.00 91.56 93 TYR A N 1
ATOM 720 C CA . TYR A 1 93 ? 3.813 2.594 1.716 1.00 91.56 93 TYR A CA 1
ATOM 721 C C . TYR A 1 93 ? 3.728 1.913 3.092 1.00 91.56 93 TYR A C 1
ATOM 723 O O . TYR A 1 93 ? 4.153 0.767 3.261 1.00 91.56 93 TYR A O 1
ATOM 731 N N . GLU A 1 94 ? 3.128 2.606 4.058 1.00 94.69 94 GLU A N 1
ATOM 732 C CA . GLU A 1 94 ? 3.003 2.175 5.452 1.00 94.69 94 GLU A CA 1
ATOM 733 C C . GLU A 1 94 ? 1.533 1.841 5.749 1.00 94.69 94 GLU A C 1
ATOM 735 O O . GLU A 1 94 ? 0.657 2.703 5.837 1.00 94.69 94 GLU A O 1
ATOM 740 N N . ALA A 1 95 ? 1.234 0.541 5.790 1.00 96.25 95 ALA A N 1
ATOM 741 C CA . ALA A 1 95 ? -0.135 0.044 5.874 1.00 96.25 95 ALA A CA 1
ATOM 742 C C . ALA A 1 95 ? -0.788 0.303 7.242 1.00 96.25 95 ALA A C 1
ATOM 744 O O . ALA A 1 95 ? -2.015 0.400 7.314 1.00 96.25 95 ALA A O 1
ATOM 745 N N . ALA A 1 96 ? -0.001 0.375 8.321 1.00 96.88 96 ALA A N 1
ATOM 746 C CA . ALA A 1 96 ? -0.534 0.653 9.647 1.00 96.88 96 ALA A CA 1
ATOM 747 C C . ALA A 1 96 ? -0.919 2.129 9.759 1.00 96.88 96 ALA A C 1
ATOM 749 O O . ALA A 1 96 ? -2.046 2.405 10.170 1.00 96.88 96 ALA A O 1
ATOM 750 N N . ASP A 1 97 ? -0.050 3.038 9.308 1.00 97.06 97 ASP A N 1
ATOM 751 C CA . ASP A 1 97 ? -0.337 4.476 9.253 1.00 97.06 97 ASP A CA 1
ATOM 752 C C . ASP A 1 97 ? -1.606 4.774 8.444 1.00 97.06 97 ASP A C 1
ATOM 754 O O . ASP A 1 97 ? -2.504 5.440 8.951 1.00 97.06 97 ASP A O 1
ATOM 758 N N . ALA A 1 98 ? -1.756 4.208 7.239 1.00 96.19 98 ALA A N 1
ATOM 759 C CA . ALA A 1 98 ? -2.952 4.430 6.415 1.00 96.19 98 ALA A CA 1
ATOM 760 C C . ALA A 1 98 ? -4.257 3.975 7.107 1.00 96.19 98 ALA A C 1
ATOM 762 O O . ALA A 1 98 ? -5.312 4.597 6.965 1.00 96.19 98 ALA A O 1
ATOM 763 N N . ALA A 1 99 ? -4.204 2.871 7.858 1.00 97.12 99 ALA A N 1
ATOM 764 C CA . ALA A 1 99 ? -5.351 2.372 8.611 1.00 97.12 99 ALA A CA 1
ATOM 765 C C . ALA A 1 99 ? -5.634 3.205 9.874 1.00 97.12 99 ALA A C 1
ATOM 767 O O . ALA A 1 99 ? -6.801 3.417 10.217 1.00 97.12 99 ALA A O 1
ATOM 768 N N . GLU A 1 100 ? -4.592 3.676 10.564 1.00 97.44 100 GLU A N 1
ATOM 769 C CA . GLU A 1 100 ? -4.727 4.534 11.745 1.00 97.44 100 GLU A CA 1
ATOM 770 C C . GLU A 1 100 ? -5.241 5.928 11.365 1.00 97.44 100 GLU A C 1
ATOM 772 O O . GLU A 1 100 ? -6.125 6.449 12.043 1.00 97.44 100 GLU A O 1
ATOM 777 N N . GLU A 1 101 ? -4.767 6.496 10.255 1.00 96.12 101 GLU A N 1
ATOM 778 C CA . GLU A 1 101 ? -5.268 7.753 9.691 1.00 96.12 101 GLU A CA 1
ATOM 779 C C . GLU A 1 101 ? -6.772 7.656 9.412 1.00 96.12 101 GLU A C 1
ATOM 781 O O . GLU A 1 101 ? -7.557 8.443 9.945 1.00 96.12 101 GLU A O 1
ATOM 786 N N . TRP A 1 102 ? -7.208 6.610 8.699 1.00 95.69 102 TRP A N 1
ATOM 787 C CA . TRP A 1 102 ? -8.635 6.385 8.454 1.00 95.69 102 TRP A CA 1
ATOM 788 C C . TRP A 1 102 ? -9.439 6.265 9.760 1.00 95.69 102 TRP A C 1
ATOM 790 O O . TRP A 1 102 ? -10.551 6.794 9.887 1.00 95.69 102 TRP A O 1
ATOM 800 N N . TRP A 1 103 ? -8.892 5.574 10.763 1.00 94.19 103 TRP A N 1
ATOM 801 C CA . TRP A 1 103 ? -9.539 5.437 12.066 1.00 94.19 103 TRP A CA 1
ATOM 802 C C . TRP A 1 103 ? -9.693 6.782 12.789 1.00 94.19 103 TRP A C 1
ATOM 804 O O . TRP A 1 103 ? -10.758 7.049 13.361 1.00 94.19 103 TRP A O 1
ATOM 814 N N . VAL A 1 104 ? -8.652 7.615 12.771 1.00 92.81 104 VAL A N 1
ATOM 815 C CA . VAL A 1 104 ? -8.653 8.953 13.374 1.00 92.81 104 VAL A CA 1
ATOM 816 C C . VAL A 1 104 ? -9.679 9.855 12.691 1.00 92.81 104 VAL A C 1
ATOM 818 O O . VAL A 1 104 ? -10.466 10.494 13.395 1.00 92.81 104 VAL A O 1
ATOM 821 N N . ASP A 1 105 ? -9.716 9.850 11.361 1.00 88.75 105 ASP A N 1
ATOM 822 C CA . ASP A 1 105 ? -10.555 10.753 10.570 1.00 88.75 105 ASP A CA 1
ATOM 823 C C . ASP A 1 105 ? -12.031 10.344 10.537 1.00 88.75 105 ASP A C 1
ATOM 825 O O . ASP A 1 105 ? -12.918 11.198 10.520 1.00 88.75 105 ASP A O 1
ATOM 829 N N . TRP A 1 106 ? -12.322 9.041 10.562 1.00 86.25 106 TRP A N 1
ATOM 830 C CA . TRP A 1 106 ? -13.677 8.532 10.317 1.00 86.25 106 TRP A CA 1
ATOM 831 C C . TRP A 1 106 ? -14.133 7.531 11.377 1.00 86.25 106 TRP A C 1
ATOM 833 O O . TRP A 1 106 ? -15.254 7.608 11.893 1.00 86.25 106 TRP A O 1
ATOM 843 N N . GLY A 1 107 ? -13.260 6.594 11.740 1.00 79.12 107 GLY A N 1
ATOM 844 C CA . GLY A 1 107 ? -13.614 5.443 12.567 1.00 79.12 107 GLY A CA 1
ATOM 845 C C . GLY A 1 107 ? -14.102 5.790 13.979 1.00 79.12 107 GLY A C 1
ATOM 846 O O . GLY A 1 107 ? -15.110 5.233 14.440 1.00 79.12 107 GLY A O 1
ATOM 847 N N . ARG A 1 108 ? -13.460 6.753 14.654 1.00 77.81 108 ARG A N 1
ATOM 848 C CA . ARG A 1 108 ? -13.816 7.179 16.028 1.00 77.81 108 ARG A CA 1
ATOM 849 C C . ARG A 1 108 ? -15.201 7.823 16.120 1.00 77.81 108 ARG A C 1
ATOM 851 O O . ARG A 1 108 ? -15.870 7.700 17.147 1.00 77.81 108 ARG A O 1
ATOM 858 N N . PHE A 1 109 ? -15.681 8.459 15.051 1.00 72.06 109 PHE A N 1
ATOM 859 C CA . PHE A 1 109 ? -16.987 9.125 15.048 1.00 72.06 109 PHE A CA 1
ATOM 860 C C . PHE A 1 109 ? -18.160 8.139 15.049 1.00 72.06 109 PHE A C 1
ATOM 862 O O . PHE A 1 109 ? -19.200 8.443 15.636 1.00 72.06 109 PHE A O 1
ATOM 869 N N . SER A 1 110 ? -17.962 6.919 14.529 1.00 61.50 110 SER A N 1
ATOM 870 C CA . SER A 1 110 ? -18.960 5.841 14.626 1.00 61.50 110 SER A CA 1
ATOM 871 C C . SER A 1 110 ? -19.323 5.494 16.079 1.00 61.50 110 SER A C 1
ATOM 873 O O . SER A 1 110 ? -20.461 5.121 16.353 1.00 61.50 110 SER A O 1
ATOM 875 N N . GLN A 1 111 ? -18.398 5.683 17.033 1.00 56.72 111 GLN A N 1
ATOM 876 C CA . GLN A 1 111 ? -18.651 5.435 18.457 1.00 56.72 111 GLN A CA 1
ATOM 877 C C . GLN A 1 111 ? -19.526 6.525 19.100 1.00 56.72 111 GLN A C 1
ATOM 879 O O . GLN A 1 111 ? -20.340 6.232 19.986 1.00 56.72 111 GLN A O 1
ATOM 884 N N . ASN A 1 112 ? -19.376 7.779 18.662 1.00 51.31 112 ASN A N 1
ATOM 885 C CA . ASN A 1 112 ? -20.053 8.929 19.265 1.00 51.31 112 ASN A CA 1
ATOM 886 C C . ASN A 1 112 ? -21.509 9.066 18.817 1.00 51.31 112 ASN A C 1
ATOM 888 O O . ASN A 1 112 ? -22.341 9.492 19.620 1.00 51.31 112 ASN A O 1
ATOM 892 N N . SER A 1 113 ? -21.853 8.642 17.601 1.00 51.44 113 SER A N 1
ATOM 893 C CA . SER A 1 113 ? -23.244 8.643 17.126 1.00 51.44 113 SER A CA 1
ATOM 894 C C . SER A 1 113 ? -24.148 7.732 17.968 1.00 51.44 113 SER A C 1
ATOM 896 O O . SER A 1 113 ? -25.296 8.076 18.237 1.00 51.44 113 SER A O 1
ATOM 898 N N . SER A 1 114 ? -23.620 6.613 18.473 1.00 52.03 114 SER A N 1
ATOM 899 C CA . SER A 1 114 ? -24.331 5.707 19.389 1.00 52.03 114 SER A CA 1
ATOM 900 C C . SER A 1 114 ? -24.399 6.205 20.842 1.00 52.03 114 SER A C 1
ATOM 902 O O . SER A 1 114 ? -25.327 5.843 21.563 1.00 52.03 114 SER A O 1
ATOM 904 N N . ARG A 1 115 ? -23.462 7.055 21.290 1.00 50.72 115 ARG A N 1
ATOM 905 C CA . ARG A 1 115 ? -23.460 7.647 22.648 1.00 50.72 115 ARG A CA 1
ATOM 906 C C . ARG A 1 115 ? -24.230 8.968 22.750 1.00 50.72 115 ARG A C 1
ATOM 908 O O . ARG A 1 115 ? -24.693 9.312 23.834 1.00 50.72 115 ARG A O 1
ATOM 915 N N . GLY A 1 116 ? -24.403 9.689 21.642 1.00 46.75 116 GLY A N 1
ATOM 916 C CA . GLY A 1 116 ? -25.126 10.966 21.587 1.00 46.75 116 GLY A CA 1
ATOM 917 C C . GLY A 1 116 ? -26.649 10.866 21.744 1.00 46.75 116 GLY A C 1
ATOM 918 O O . GLY A 1 116 ? -27.302 11.890 21.898 1.00 46.75 116 GLY A O 1
ATOM 919 N N . ASN A 1 117 ? -27.224 9.658 21.756 1.00 48.00 117 ASN A N 1
ATOM 920 C CA . ASN A 1 117 ? -28.675 9.441 21.840 1.00 48.00 117 ASN A CA 1
ATOM 921 C C . ASN A 1 117 ? -29.184 9.121 23.267 1.00 48.00 117 ASN A C 1
ATOM 923 O O . ASN A 1 117 ? -30.256 8.547 23.437 1.00 48.00 117 ASN A O 1
ATOM 927 N N . GLY A 1 118 ? -28.394 9.423 24.305 1.00 43.56 118 GLY A N 1
ATOM 928 C CA . GLY A 1 118 ? -28.653 8.975 25.681 1.00 43.56 118 GLY A CA 1
ATOM 929 C C . GLY A 1 118 ? -29.006 10.051 26.709 1.00 43.56 118 GLY A C 1
ATOM 930 O O . GLY A 1 118 ? -29.140 9.706 27.878 1.00 43.56 118 GLY A O 1
ATOM 931 N N . ASN A 1 119 ? -29.128 11.333 26.343 1.00 45.19 119 ASN A N 1
ATOM 932 C CA . ASN A 1 119 ? -29.425 12.375 27.335 1.00 45.19 119 ASN A CA 1
ATOM 933 C C . ASN A 1 119 ? -30.277 13.522 26.761 1.00 45.19 119 ASN A C 1
ATOM 935 O O . ASN A 1 119 ? -29.783 14.611 26.480 1.00 45.19 119 ASN A O 1
ATOM 939 N N . GLY A 1 120 ? -31.574 13.261 26.591 1.00 38.31 120 GLY A N 1
ATOM 940 C CA . GLY A 1 120 ? -32.596 14.261 26.277 1.00 38.31 120 GLY A CA 1
ATOM 941 C C . GLY A 1 120 ? -33.699 14.222 27.327 1.00 38.31 120 GLY A C 1
ATOM 942 O O . GLY A 1 120 ? -34.724 13.578 27.126 1.00 38.31 120 GLY A O 1
ATOM 943 N N . ASN A 1 121 ? -33.461 14.864 28.471 1.00 39.19 121 ASN A N 1
ATOM 944 C CA . ASN A 1 121 ? -34.483 15.087 29.489 1.00 39.19 121 ASN A CA 1
ATOM 945 C C . ASN A 1 121 ? -35.580 15.986 28.889 1.00 39.19 121 ASN A C 1
ATOM 947 O O . ASN A 1 121 ? -35.274 17.008 28.275 1.00 39.19 121 ASN A O 1
ATOM 951 N N . GLY A 1 122 ? -36.833 15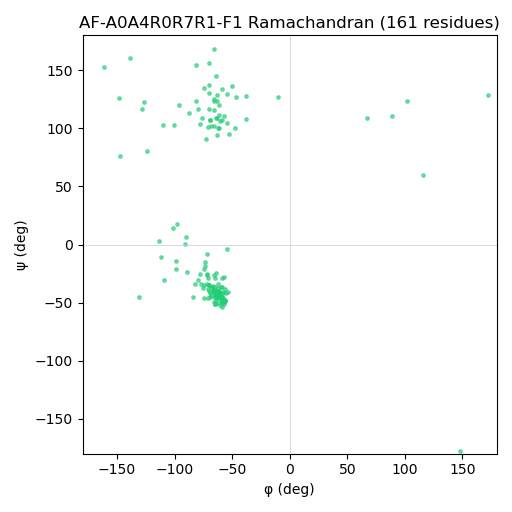.548 29.011 1.00 38.09 122 GLY A N 1
ATOM 952 C CA . GLY A 1 122 ? -37.927 15.976 28.147 1.00 38.09 122 GLY A CA 1
ATOM 953 C C . GLY A 1 122 ? -38.417 17.413 28.301 1.00 38.09 122 GLY A C 1
ATOM 954 O O . GLY A 1 122 ? -38.353 17.996 29.378 1.00 38.09 122 GLY A O 1
ATOM 955 N N . TYR A 1 123 ? -39.016 17.896 27.211 1.00 33.25 123 TYR A N 1
ATOM 956 C CA . TYR A 1 123 ? -40.131 18.839 27.196 1.00 33.25 123 TYR A CA 1
ATOM 957 C C . TYR A 1 123 ? -41.012 18.561 25.967 1.00 33.25 123 TYR A C 1
ATOM 959 O O . TYR A 1 123 ? -40.503 18.533 24.855 1.00 33.25 123 TYR A O 1
ATOM 967 N N . GLY A 1 124 ? -42.313 18.368 26.215 1.00 30.86 124 GLY A N 1
ATOM 968 C CA . GLY A 1 124 ? -43.423 18.928 25.431 1.00 30.86 124 GLY A CA 1
ATOM 969 C C . GLY A 1 124 ? -43.652 18.462 23.991 1.00 30.86 124 GLY A C 1
ATOM 970 O O . GLY A 1 124 ? -42.934 18.850 23.083 1.00 30.86 124 GLY A O 1
ATOM 971 N N . GLU A 1 125 ? -44.735 17.702 23.831 1.00 39.22 125 GLU A N 1
ATOM 972 C CA . GLU A 1 125 ? -45.661 17.632 22.688 1.00 39.22 125 GLU A CA 1
ATOM 973 C C . GLU A 1 125 ? -45.512 18.729 21.607 1.00 39.22 125 GLU A C 1
ATOM 975 O O . GLU A 1 125 ? -45.656 19.906 21.919 1.00 39.22 125 GLU A O 1
ATOM 980 N N . ASP A 1 126 ? -45.362 18.341 20.332 1.00 31.06 126 ASP A N 1
ATOM 981 C CA . ASP A 1 126 ? -46.316 18.733 19.280 1.00 31.06 126 ASP A CA 1
ATOM 982 C C . ASP A 1 126 ? -46.202 17.820 18.041 1.00 31.06 126 ASP A C 1
ATOM 984 O O . ASP A 1 126 ? -45.181 17.178 17.787 1.00 31.06 126 ASP A O 1
ATOM 988 N N . ALA A 1 127 ? -47.312 17.705 17.325 1.00 38.22 127 ALA A N 1
ATOM 989 C CA . ALA A 1 127 ? -47.629 16.698 16.328 1.00 38.22 127 ALA A CA 1
ATOM 990 C C . ALA A 1 127 ? -47.048 16.951 14.923 1.00 38.22 127 ALA A C 1
ATOM 992 O O . ALA A 1 127 ? -46.929 18.084 14.474 1.00 38.22 127 ALA A O 1
ATOM 993 N N . GLY A 1 128 ? -46.865 15.846 14.186 1.00 32.53 128 GLY A N 1
ATOM 994 C CA . GLY A 1 128 ? -46.939 15.796 12.720 1.00 32.53 128 GLY A CA 1
ATOM 995 C C . GLY A 1 128 ? -45.634 16.081 11.976 1.00 32.53 128 GLY A C 1
ATOM 996 O O . GLY A 1 128 ? -45.172 17.206 11.919 1.00 32.53 128 GLY A O 1
ATOM 997 N N . GLU A 1 129 ? -45.047 15.069 11.337 1.00 30.55 129 GLU A N 1
ATOM 998 C CA . GLU A 1 129 ? -45.308 14.730 9.929 1.00 30.55 129 GLU A CA 1
ATOM 999 C C . GLU A 1 129 ? -44.313 13.642 9.490 1.00 30.55 129 GLU A C 1
ATOM 1001 O O . GLU A 1 129 ? -43.105 13.726 9.703 1.00 30.55 129 GLU A O 1
ATOM 1006 N N . SER A 1 130 ? -44.830 12.563 8.909 1.00 39.66 130 SER A N 1
ATOM 1007 C CA . SER A 1 130 ? -44.033 11.465 8.373 1.00 39.66 130 SER A CA 1
ATOM 1008 C C . SER A 1 130 ? -43.476 11.836 6.998 1.00 39.66 130 SER A C 1
ATOM 1010 O O . SER A 1 130 ? -44.249 11.938 6.046 1.00 39.66 130 SER A O 1
ATOM 1012 N N . GLN A 1 131 ? -42.152 11.926 6.856 1.00 30.62 131 GLN A N 1
ATOM 1013 C CA . GLN A 1 131 ? -41.500 11.731 5.560 1.00 30.62 131 GLN A CA 1
ATOM 1014 C C . GLN A 1 131 ? -40.376 10.704 5.650 1.00 30.62 131 GLN A C 1
ATOM 1016 O O . GLN A 1 131 ? -39.380 10.839 6.356 1.00 30.62 131 GLN A O 1
ATOM 1021 N N . SER A 1 132 ? -40.616 9.631 4.911 1.00 32.50 132 SER A N 1
ATOM 1022 C CA . SER A 1 132 ? -39.740 8.515 4.633 1.00 32.50 132 SER A CA 1
ATOM 1023 C C . SER A 1 132 ? -38.650 8.887 3.627 1.00 32.50 132 SER A C 1
ATOM 1025 O O . SER A 1 132 ? -38.967 9.347 2.534 1.00 32.50 132 SER A O 1
ATOM 1027 N N . GLY A 1 133 ? -37.415 8.486 3.932 1.00 29.14 133 GLY A N 1
ATOM 1028 C CA . GLY A 1 133 ? -36.574 7.775 2.967 1.00 29.14 133 GLY A CA 1
ATOM 1029 C C . GLY A 1 133 ? -35.485 8.571 2.245 1.00 29.14 133 GLY A C 1
ATOM 1030 O O . GLY A 1 133 ? -35.764 9.489 1.487 1.00 29.14 133 GLY A O 1
ATOM 1031 N N . GLY A 1 134 ? -34.246 8.079 2.384 1.00 28.62 134 GLY A N 1
ATOM 1032 C CA . GLY A 1 134 ? -33.229 8.182 1.332 1.00 28.62 134 GLY A CA 1
ATOM 1033 C C . GLY A 1 134 ? -31.990 9.013 1.658 1.00 28.62 134 GLY A C 1
ATOM 1034 O O . GLY A 1 134 ? -31.694 9.964 0.946 1.00 28.62 134 GLY A O 1
ATOM 1035 N N . GLY A 1 135 ? -31.231 8.645 2.695 1.00 27.22 135 GLY A N 1
ATOM 1036 C CA . GLY A 1 135 ? -29.869 9.154 2.878 1.00 27.22 135 GLY A CA 1
ATOM 1037 C C . GLY A 1 135 ? -28.918 8.521 1.861 1.00 27.22 135 GLY A C 1
ATOM 1038 O O . GLY A 1 135 ? -28.368 7.451 2.110 1.00 27.22 135 GLY A O 1
ATOM 1039 N N . SER A 1 136 ? -28.760 9.160 0.704 1.00 34.72 136 SER A N 1
ATOM 1040 C CA . SER A 1 136 ? -27.762 8.814 -0.308 1.00 34.72 136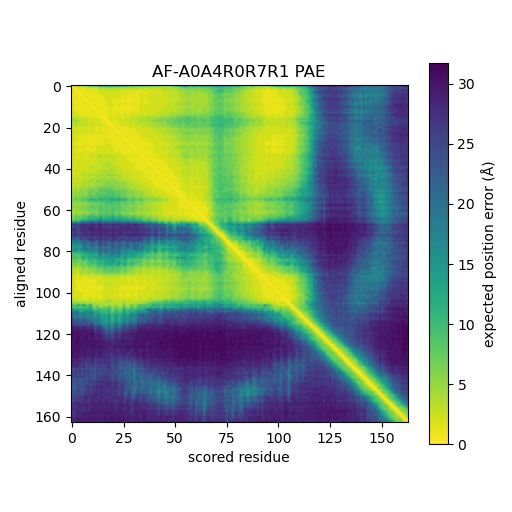 SER A CA 1
ATOM 1041 C C . SER A 1 136 ? -26.356 9.035 0.255 1.00 34.72 136 SER A C 1
ATOM 1043 O O . SER A 1 136 ? -25.934 10.175 0.443 1.00 34.72 136 SER A O 1
ATOM 1045 N N . GLY A 1 137 ? -25.631 7.948 0.524 1.00 31.11 137 GLY A N 1
ATOM 1046 C CA . GLY A 1 137 ? -24.195 7.994 0.788 1.00 31.11 137 GLY A CA 1
ATOM 1047 C C . GLY A 1 137 ? -23.477 8.538 -0.443 1.00 31.11 137 GLY A C 1
ATOM 1048 O O . GLY A 1 137 ? -23.490 7.909 -1.501 1.00 31.11 137 GLY A O 1
ATOM 1049 N N . GLY A 1 138 ? -22.922 9.743 -0.321 1.00 28.52 138 GLY A N 1
ATOM 1050 C CA . GLY A 1 138 ? -22.190 10.412 -1.388 1.00 28.52 138 GLY A CA 1
ATOM 1051 C C . GLY A 1 138 ? -20.943 9.622 -1.767 1.00 28.52 138 GLY A C 1
ATOM 1052 O O . GLY A 1 138 ? -19.980 9.572 -1.010 1.00 28.52 138 GLY A O 1
ATOM 1053 N N . PHE A 1 13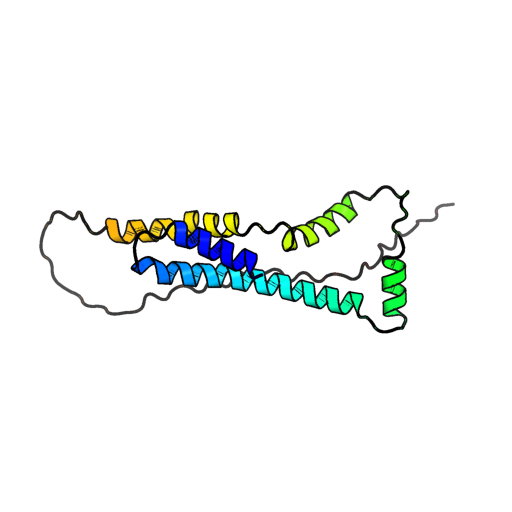9 ? -20.977 9.015 -2.950 1.00 33.97 139 PHE A N 1
ATOM 1054 C CA . PHE A 1 139 ? -19.811 8.488 -3.648 1.00 33.97 139 PHE A CA 1
ATOM 1055 C C . PHE A 1 139 ? -18.966 9.682 -4.112 1.00 33.97 139 PHE A C 1
ATOM 1057 O O . PHE A 1 139 ? -19.361 10.393 -5.037 1.00 33.97 139 PHE A O 1
ATOM 1064 N N . PHE A 1 140 ? -17.819 9.926 -3.480 1.00 36.28 140 PHE A N 1
ATOM 1065 C CA . PHE A 1 140 ? -16.841 10.888 -3.984 1.00 36.28 140 PHE A CA 1
ATOM 1066 C C . PHE A 1 140 ? -15.722 10.130 -4.692 1.00 36.28 140 PHE A C 1
ATOM 1068 O O . PHE A 1 140 ? -14.854 9.529 -4.070 1.00 36.28 140 PHE A O 1
ATOM 1075 N N . ALA A 1 141 ? -15.773 10.143 -6.024 1.00 33.22 141 ALA A N 1
ATOM 1076 C CA . ALA A 1 141 ? -14.667 9.708 -6.860 1.00 33.22 141 ALA A CA 1
ATOM 1077 C C . ALA A 1 141 ? -13.526 10.727 -6.720 1.00 33.22 141 ALA A C 1
ATOM 1079 O O . ALA A 1 141 ? -13.622 11.841 -7.239 1.00 33.22 141 ALA A O 1
ATOM 1080 N N . SER A 1 142 ? -12.454 10.365 -6.014 1.00 34.22 142 SER A N 1
ATOM 1081 C CA . SER A 1 142 ? -11.207 11.120 -6.083 1.00 34.22 142 SER A CA 1
ATOM 1082 C C . SER A 1 142 ? -10.589 10.887 -7.464 1.00 34.22 142 SER A C 1
ATOM 1084 O O . SER A 1 142 ? -10.283 9.764 -7.865 1.00 34.22 142 SER A O 1
ATOM 1086 N N . SER A 1 143 ? -10.483 11.963 -8.244 1.00 31.27 143 SER A N 1
ATOM 1087 C CA . SER A 1 143 ? -9.797 11.959 -9.533 1.00 31.27 143 SER A CA 1
ATOM 1088 C C . SER A 1 143 ? -8.313 11.711 -9.283 1.00 31.27 143 SER A C 1
ATOM 1090 O O . SER A 1 143 ? -7.599 12.619 -8.866 1.00 31.27 143 SER A O 1
ATOM 1092 N N . GLN A 1 144 ? -7.858 10.483 -9.518 1.00 33.88 144 GLN A N 1
ATOM 1093 C CA . GLN A 1 144 ? -6.439 10.148 -9.454 1.00 33.88 144 GLN A CA 1
ATOM 1094 C C . GLN A 1 144 ? -5.717 10.802 -10.645 1.00 33.88 144 GLN A C 1
ATOM 1096 O O . GLN A 1 144 ? -6.191 10.671 -11.781 1.00 33.88 144 GLN A O 1
ATOM 1101 N N . PRO A 1 145 ? -4.604 11.521 -10.431 1.00 28.39 145 PRO A N 1
ATOM 1102 C CA . PRO A 1 145 ? -3.793 12.027 -11.526 1.00 28.39 145 PRO A CA 1
ATOM 1103 C C . PRO A 1 145 ? -3.174 10.848 -12.287 1.00 28.39 145 PRO A C 1
ATOM 1105 O O . PRO A 1 145 ? -2.489 10.001 -11.722 1.00 28.39 145 PRO A O 1
ATOM 1108 N N . THR A 1 146 ? -3.430 10.771 -13.591 1.00 31.09 146 THR A N 1
ATOM 1109 C CA . THR A 1 146 ? -2.768 9.808 -14.473 1.00 31.09 146 THR A CA 1
ATOM 1110 C C . THR A 1 146 ? -1.350 10.290 -14.756 1.00 31.09 146 THR A C 1
ATOM 1112 O O . THR A 1 146 ? -1.175 11.256 -15.502 1.00 31.09 146 THR A O 1
ATOM 1115 N N . PHE A 1 147 ? -0.339 9.621 -14.203 1.00 34.94 147 PHE A N 1
ATOM 1116 C CA . PHE A 1 147 ? 1.051 9.847 -14.588 1.00 34.94 147 PHE A CA 1
ATOM 1117 C C . PHE A 1 147 ? 1.493 8.820 -15.630 1.00 34.94 147 PHE A C 1
ATOM 1119 O O . PHE A 1 147 ? 1.451 7.602 -15.431 1.00 34.94 147 PHE A O 1
ATOM 1126 N N . SER A 1 148 ? 1.891 9.349 -16.784 1.00 30.73 148 SER A N 1
ATOM 1127 C CA . SER A 1 148 ? 2.610 8.610 -17.809 1.00 30.73 148 SER A CA 1
ATOM 1128 C C . SER A 1 148 ? 4.076 8.587 -17.401 1.00 30.73 148 SER A C 1
ATOM 1130 O O . SER A 1 148 ? 4.673 9.651 -17.249 1.00 30.73 148 SER A O 1
ATOM 1132 N N . PHE A 1 149 ? 4.670 7.399 -17.279 1.00 33.22 149 PHE A N 1
ATOM 1133 C CA . PHE A 1 149 ? 6.119 7.279 -17.403 1.00 33.22 149 PHE A CA 1
ATOM 1134 C C . PHE A 1 149 ? 6.453 7.745 -18.821 1.00 33.22 149 PHE A C 1
ATOM 1136 O O . PHE A 1 149 ? 6.183 7.052 -19.802 1.00 33.22 149 PHE A O 1
ATOM 1143 N N . GLY A 1 150 ? 6.915 8.987 -18.947 1.00 31.27 150 GLY A N 1
ATOM 1144 C CA . GLY A 1 150 ? 7.546 9.434 -20.171 1.00 31.27 150 GLY A CA 1
ATOM 1145 C C . GLY A 1 150 ? 8.795 8.589 -20.342 1.00 31.27 150 GLY A C 1
ATOM 1146 O O . GLY A 1 150 ? 9.641 8.564 -19.452 1.00 31.27 150 GLY A O 1
ATOM 1147 N N . ALA A 1 151 ? 8.917 7.898 -21.477 1.00 34.59 151 ALA A N 1
ATOM 1148 C CA . ALA A 1 151 ? 10.245 7.589 -21.979 1.00 34.59 151 ALA A CA 1
ATOM 1149 C C . ALA A 1 151 ? 11.044 8.893 -21.894 1.00 34.59 151 ALA A C 1
ATOM 1151 O O . ALA A 1 151 ? 10.549 9.929 -22.345 1.00 34.59 151 ALA A O 1
ATOM 1152 N N . VAL A 1 152 ? 12.207 8.854 -21.244 1.00 36.84 152 VAL A N 1
ATOM 1153 C CA . VAL A 1 152 ? 13.149 9.970 -21.190 1.00 36.84 152 VAL A CA 1
ATOM 1154 C C . VAL A 1 152 ? 13.412 10.405 -22.630 1.00 36.84 152 VAL A C 1
ATOM 1156 O O . VAL A 1 152 ? 14.218 9.818 -23.343 1.00 36.84 152 VAL A O 1
ATOM 1159 N N . THR A 1 153 ? 12.682 11.414 -23.100 1.00 38.66 153 THR A N 1
ATOM 1160 C CA . THR A 1 153 ? 13.084 12.182 -24.265 1.00 38.66 153 THR A CA 1
ATOM 1161 C C . THR A 1 153 ? 14.142 13.119 -23.730 1.00 38.66 153 THR A C 1
ATOM 1163 O O . THR A 1 153 ? 13.829 14.061 -23.000 1.00 38.66 153 THR A O 1
ATOM 1166 N N . SER A 1 154 ? 15.395 12.791 -24.027 1.00 35.84 154 SER A N 1
ATOM 1167 C CA . SER A 1 154 ? 16.559 13.622 -23.756 1.00 35.84 154 SER A CA 1
ATOM 1168 C C . SER A 1 154 ? 16.236 15.098 -23.981 1.00 35.84 154 SER A C 1
ATOM 1170 O O . SER A 1 154 ? 15.760 15.477 -25.056 1.00 35.84 154 SER A O 1
ATOM 1172 N N . VAL A 1 155 ? 16.533 15.930 -22.984 1.00 34.69 155 VAL A N 1
ATOM 1173 C CA . VAL A 1 155 ? 16.686 17.371 -23.167 1.00 34.69 155 VAL A CA 1
ATOM 1174 C C . VAL A 1 155 ? 17.722 17.565 -24.272 1.00 34.69 155 VAL A C 1
ATOM 1176 O O . VAL A 1 155 ? 18.914 17.354 -24.065 1.00 34.69 155 VAL A O 1
ATOM 1179 N N . THR A 1 156 ? 17.272 17.928 -25.473 1.00 35.72 156 THR A N 1
ATOM 1180 C CA . THR A 1 156 ? 18.148 18.506 -26.493 1.00 35.72 156 THR A CA 1
ATOM 1181 C C . THR A 1 156 ? 18.656 19.825 -25.926 1.00 35.72 156 THR A C 1
ATOM 1183 O O . THR A 1 156 ? 17.984 20.852 -26.012 1.00 35.72 156 THR A O 1
ATOM 1186 N N . GLY A 1 157 ? 19.830 19.790 -25.298 1.00 33.25 157 GLY A N 1
ATOM 1187 C CA . GLY A 1 157 ? 20.625 20.984 -25.077 1.00 33.25 157 GLY A CA 1
ATOM 1188 C C . GLY A 1 157 ? 20.971 21.556 -26.444 1.00 33.25 157 GLY A C 1
ATOM 1189 O O . GLY A 1 157 ? 21.778 20.982 -27.172 1.00 33.25 157 GLY A O 1
ATOM 1190 N N . GLN A 1 158 ? 20.324 22.659 -26.823 1.00 33.09 158 GLN A N 1
ATOM 1191 C CA . GLN A 1 158 ? 20.858 23.527 -27.862 1.00 33.09 158 GLN A CA 1
ATOM 1192 C C . GLN A 1 158 ? 22.188 24.065 -27.344 1.00 33.09 158 GLN A C 1
ATOM 1194 O O . GLN A 1 158 ? 22.231 24.977 -26.522 1.00 33.09 158 GLN A O 1
ATOM 1199 N N . GLN A 1 159 ? 23.270 23.459 -27.813 1.00 34.44 159 GLN A N 1
ATOM 1200 C CA . GLN A 1 159 ? 24.592 24.044 -27.759 1.00 34.44 159 GLN A CA 1
ATOM 1201 C C . GLN A 1 159 ? 24.568 25.229 -28.730 1.00 34.44 159 GLN A C 1
ATOM 1203 O O . GLN A 1 159 ? 24.519 25.054 -29.945 1.00 34.44 159 GLN A O 1
ATOM 1208 N N . SER A 1 160 ? 24.457 26.442 -28.188 1.00 37.69 160 SER A N 1
ATOM 1209 C CA . SER A 1 160 ? 24.748 27.658 -28.935 1.00 37.69 160 SER A CA 1
ATOM 1210 C C . SER A 1 160 ? 26.257 27.709 -29.141 1.00 37.69 160 SER A C 1
ATOM 1212 O O . SER A 1 160 ? 26.999 28.024 -28.210 1.00 37.69 160 SER A O 1
ATOM 1214 N N . ASP A 1 161 ? 26.684 27.340 -30.344 1.00 43.31 161 ASP A N 1
ATOM 1215 C CA . ASP A 1 161 ? 27.984 27.716 -30.883 1.00 43.31 161 ASP A CA 1
ATOM 1216 C C . ASP A 1 161 ? 28.033 29.249 -30.982 1.00 43.31 161 ASP A C 1
ATOM 1218 O O . ASP A 1 161 ? 27.211 29.854 -31.672 1.00 43.31 161 ASP A O 1
ATOM 1222 N N . GLU A 1 162 ? 28.985 29.876 -30.296 1.00 44.12 162 GLU A N 1
ATOM 1223 C CA . GLU A 1 162 ? 29.469 31.209 -30.651 1.00 44.12 162 GLU A CA 1
ATOM 1224 C C . GLU A 1 162 ? 30.996 31.145 -30.781 1.00 44.12 162 GLU A C 1
ATOM 1226 O O . GLU A 1 162 ? 31.694 30.696 -29.865 1.00 44.12 162 GLU A O 1
ATOM 1231 N N . ASP A 1 163 ? 31.445 31.532 -31.979 1.00 44.66 163 ASP A N 1
ATOM 1232 C CA . ASP A 1 163 ? 32.826 31.712 -32.446 1.00 44.66 163 ASP A CA 1
ATOM 1233 C C . ASP A 1 163 ? 33.604 32.799 -31.677 1.00 44.66 163 ASP A C 1
ATOM 1235 O O . ASP A 1 163 ? 32.998 33.828 -31.288 1.00 44.66 163 ASP A O 1
#

Radius of gyration: 26.38 Å; Cα contacts (8 Å, |Δi|>4): 41; chains: 1; bounding box: 80×42×62 Å